Protein AF-A0AAE4DY99-F1 (afdb_monomer_lite)

InterPro domains:
  IPR014894 Inner membrane lipoprotein DcrB/EagT6 [PF08786] (8-43)
  IPR016123 Mog1/PsbP, alpha/beta/alpha sandwich [SSF55724] (1-42)

Secondary structure (DSSP, 8-state):
-EEEE-SS-EEEE-TTSPP--EEEEEE--TTS--EEEEEEPPPP-

Organism: NCBI:txid2071710

Sequence (45 aa):
MAEYTLQEATLALPNVYKDRTMNLFALSENGASEFTFVVSRASKK

pLDDT: mean 85.98, std 12.13, range [54.56, 96.44]

Foldseek 3Di:
DDWDDDPVDIDDDDPVDDDFDKDWDWDDDPDDDTDIDIDTDDDDD

Structure (mmCIF, N/CA/C/O backbone):
data_AF-A0AAE4DY99-F1
#
_entry.id   AF-A0AAE4DY99-F1
#
loop_
_atom_site.group_PDB
_atom_site.id
_atom_site.type_symbol
_atom_site.label_atom_id
_atom_site.label_alt_id
_atom_site.label_comp_id
_atom_site.label_asym_id
_atom_site.label_entity_id
_atom_site.label_seq_id
_atom_site.pdbx_PDB_ins_code
_atom_site.Cartn_x
_atom_site.Cartn_y
_atom_site.Cartn_z
_atom_site.occupancy
_atom_site.B_iso_or_equiv
_atom_site.auth_seq_id
_atom_site.auth_comp_id
_atom_site.auth_asym_id
_atom_site.auth_atom_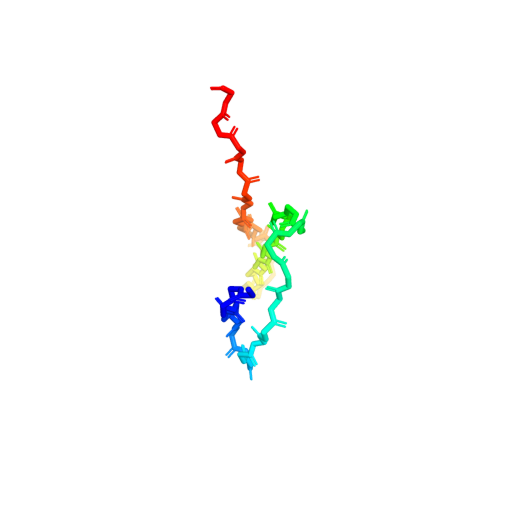id
_atom_site.pdbx_PDB_model_num
ATOM 1 N N . MET A 1 1 ? -16.244 1.653 12.196 1.00 66.12 1 MET A N 1
ATOM 2 C CA . MET A 1 1 ? -15.612 1.100 10.985 1.00 66.12 1 MET A CA 1
ATOM 3 C C . MET A 1 1 ? -15.301 2.288 10.108 1.00 66.12 1 MET A C 1
ATOM 5 O O . MET A 1 1 ? -16.197 3.094 9.894 1.00 66.12 1 MET A O 1
ATOM 9 N N . ALA A 1 2 ? -14.043 2.451 9.729 1.00 83.62 2 ALA A N 1
ATOM 10 C CA . ALA A 1 2 ? -13.588 3.492 8.830 1.00 83.62 2 ALA A CA 1
ATOM 11 C C . ALA A 1 2 ? -13.534 2.918 7.414 1.00 83.62 2 ALA A C 1
ATOM 13 O O . ALA A 1 2 ? -13.148 1.764 7.216 1.00 83.62 2 ALA A O 1
ATOM 14 N N . GLU A 1 3 ? -13.943 3.723 6.445 1.00 92.62 3 GLU A N 1
ATOM 15 C CA . GLU A 1 3 ? -13.768 3.405 5.037 1.00 92.62 3 GLU A CA 1
ATOM 16 C C . GLU A 1 3 ? -12.293 3.616 4.665 1.00 92.62 3 GLU A C 1
ATOM 18 O O . GLU A 1 3 ? -11.714 4.668 4.944 1.00 92.62 3 GLU A O 1
ATOM 23 N N . TYR A 1 4 ? -11.664 2.584 4.111 1.00 94.56 4 TYR A N 1
ATOM 24 C CA . TYR A 1 4 ? -10.263 2.567 3.717 1.00 94.56 4 TYR A CA 1
ATOM 25 C C . TYR A 1 4 ? -10.163 2.355 2.210 1.00 94.56 4 TYR A C 1
ATOM 27 O O . TYR A 1 4 ? -10.527 1.296 1.697 1.00 94.56 4 TYR A O 1
ATOM 35 N N . THR A 1 5 ? -9.684 3.378 1.509 1.00 95.31 5 THR A N 1
ATOM 36 C CA . THR A 1 5 ? -9.582 3.390 0.047 1.00 95.31 5 THR A CA 1
ATOM 37 C C . THR A 1 5 ? -8.159 3.058 -0.392 1.00 95.31 5 THR A C 1
ATOM 39 O O . THR A 1 5 ? -7.201 3.719 0.011 1.00 95.31 5 THR A O 1
ATOM 42 N N . LEU A 1 6 ? -8.048 2.032 -1.228 1.00 94.94 6 LEU A N 1
ATOM 43 C CA . LEU A 1 6 ? -6.861 1.633 -1.977 1.00 94.94 6 LEU A CA 1
ATOM 44 C C . LEU A 1 6 ? -7.014 2.063 -3.442 1.00 94.94 6 LEU A C 1
ATOM 46 O O . LEU A 1 6 ? -8.066 2.557 -3.845 1.00 94.94 6 LEU A O 1
ATOM 50 N N . GLN A 1 7 ? -5.974 1.856 -4.247 1.00 95.62 7 GLN A N 1
ATOM 51 C CA . GLN A 1 7 ? -6.019 2.177 -5.674 1.00 95.62 7 GLN A CA 1
ATOM 52 C C . GLN A 1 7 ? -7.084 1.348 -6.416 1.00 95.62 7 GLN A C 1
ATOM 54 O O . GLN A 1 7 ? -7.742 1.850 -7.323 1.00 95.62 7 GLN A O 1
ATOM 59 N N . GLU A 1 8 ? -7.265 0.086 -6.030 1.00 96.44 8 GLU A N 1
ATOM 60 C CA . GLU A 1 8 ? -8.122 -0.875 -6.727 1.00 96.44 8 GLU A CA 1
ATOM 61 C C . GLU A 1 8 ? -9.511 -1.023 -6.097 1.00 96.44 8 GLU A C 1
ATOM 63 O O . GLU A 1 8 ? -10.428 -1.530 -6.744 1.00 96.44 8 GLU A O 1
ATOM 68 N N . ALA A 1 9 ? -9.672 -0.650 -4.823 1.00 95.00 9 ALA A N 1
ATOM 69 C CA . ALA A 1 9 ? -10.874 -0.971 -4.062 1.00 95.00 9 ALA A CA 1
ATOM 70 C C . ALA A 1 9 ? -11.083 -0.084 -2.832 1.00 95.00 9 ALA A C 1
ATOM 72 O O . ALA A 1 9 ? -10.161 0.537 -2.306 1.00 95.00 9 ALA A O 1
ATOM 73 N N . THR A 1 10 ? -12.306 -0.137 -2.310 1.00 96.38 10 THR A N 1
ATOM 74 C CA . THR A 1 10 ? -12.688 0.483 -1.043 1.00 96.38 10 THR A CA 1
ATOM 75 C C . THR A 1 10 ? -13.168 -0.587 -0.067 1.00 96.38 10 THR A C 1
ATOM 77 O O . THR A 1 10 ? -13.965 -1.454 -0.423 1.00 96.38 10 THR A O 1
ATOM 80 N N . LEU A 1 11 ? -12.663 -0.547 1.167 1.00 94.50 11 LEU A N 1
ATOM 81 C CA . LEU A 1 11 ? -12.884 -1.560 2.200 1.00 94.50 11 LEU A CA 1
ATOM 82 C C . LEU A 1 11 ? -13.420 -0.913 3.479 1.00 94.50 11 LEU A C 1
ATOM 84 O O . LEU A 1 11 ? -12.981 0.165 3.866 1.00 94.50 11 LEU A O 1
ATOM 88 N N . ALA A 1 12 ? -14.310 -1.595 4.198 1.00 94.88 12 ALA A N 1
ATOM 89 C CA . ALA A 1 12 ? -14.736 -1.160 5.527 1.00 94.88 12 ALA A CA 1
ATOM 90 C C . ALA A 1 12 ? -13.874 -1.841 6.605 1.00 94.88 12 ALA A C 1
ATOM 92 O O . ALA A 1 12 ? -14.039 -3.031 6.876 1.00 94.88 12 ALA A O 1
ATOM 93 N N . LEU A 1 13 ? -12.964 -1.093 7.237 1.00 91.44 13 LEU A N 1
ATOM 94 C CA . LEU A 1 13 ? -12.045 -1.614 8.252 1.00 91.44 13 LEU A CA 1
ATOM 95 C C . LEU A 1 13 ? -12.445 -1.175 9.675 1.00 91.44 13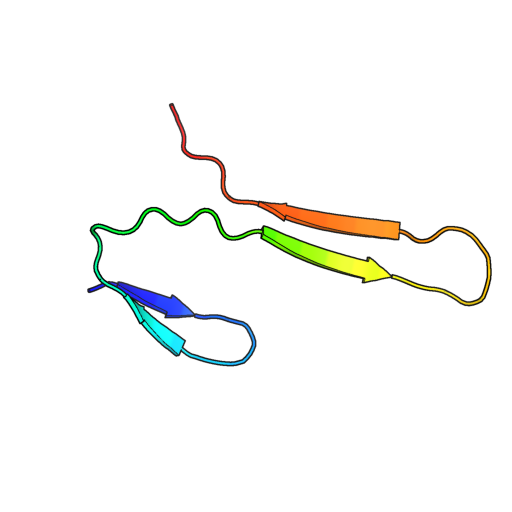 LEU A C 1
ATOM 97 O O . LEU A 1 13 ? -12.813 -0.023 9.913 1.00 91.44 13 LEU A O 1
ATOM 101 N N . PRO A 1 14 ? -12.380 -2.064 10.676 1.00 93.38 14 PRO A N 1
ATOM 102 C CA . PRO A 1 14 ? -12.509 -1.687 12.082 1.00 93.38 14 PRO A CA 1
ATOM 103 C C . PRO A 1 14 ? -11.427 -0.695 12.546 1.00 93.38 14 PRO A C 1
ATOM 105 O O . PRO A 1 14 ? -10.248 -0.863 12.250 1.00 93.38 14 PRO A O 1
ATOM 108 N N . ASN A 1 15 ? -11.810 0.288 13.370 1.00 87.06 15 ASN A N 1
ATOM 109 C CA . 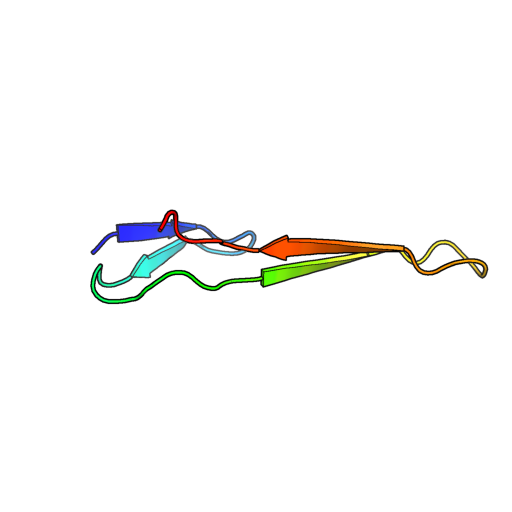ASN A 1 15 ? -10.912 1.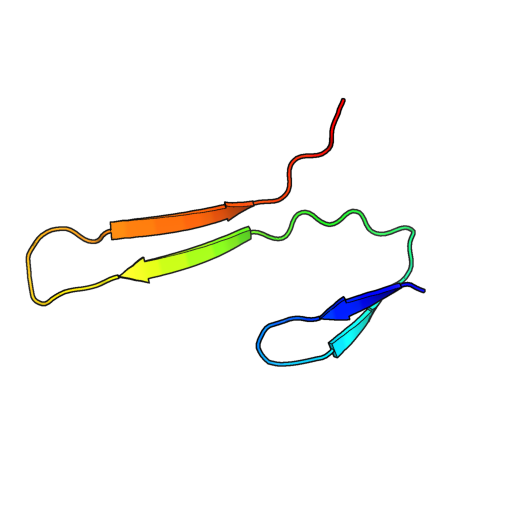358 13.847 1.00 87.06 15 ASN A CA 1
ATOM 110 C C . ASN A 1 15 ? -9.832 0.870 14.833 1.00 87.06 15 ASN A C 1
ATOM 112 O O . ASN A 1 15 ? -8.959 1.640 15.219 1.00 87.06 15 ASN A O 1
ATOM 116 N N . VAL A 1 16 ? -9.913 -0.388 15.281 1.00 92.00 16 VAL A N 1
ATOM 117 C CA . VAL A 1 16 ? -8.903 -1.011 16.149 1.00 92.00 16 VAL A CA 1
ATOM 118 C C . VAL A 1 16 ? -7.594 -1.270 15.398 1.00 92.00 16 VAL A C 1
ATOM 120 O O . VAL A 1 16 ? -6.533 -1.366 16.013 1.00 92.00 16 VAL A O 1
ATOM 123 N N . TYR A 1 17 ? -7.650 -1.372 14.066 1.00 90.25 17 TYR A N 1
ATOM 124 C CA . TYR A 1 17 ? -6.466 -1.589 13.252 1.00 90.25 17 TYR A CA 1
ATOM 125 C C . TYR A 1 17 ? -5.679 -0.295 13.066 1.00 90.25 17 TYR A C 1
ATOM 127 O O . TYR A 1 17 ? -6.222 0.762 12.750 1.00 90.25 17 TYR A O 1
ATOM 135 N N . LYS A 1 18 ? -4.362 -0.399 13.238 1.00 90.25 18 LYS A N 1
ATOM 136 C CA . LYS A 1 18 ? -3.425 0.698 13.018 1.00 90.25 18 LYS A CA 1
ATOM 137 C C . LYS A 1 18 ? -2.867 0.612 11.600 1.00 90.25 18 LYS A C 1
ATOM 139 O O . LYS A 1 18 ? -2.205 -0.372 11.281 1.00 90.25 18 LYS A O 1
ATOM 144 N N . ASP A 1 19 ? -3.084 1.647 10.787 1.00 91.88 19 ASP A N 1
ATOM 145 C CA . ASP A 1 19 ? -2.543 1.699 9.424 1.00 91.88 19 ASP A CA 1
ATOM 146 C C . ASP A 1 19 ? -1.006 1.764 9.456 1.00 91.88 19 ASP A C 1
ATOM 148 O O . ASP A 1 19 ? -0.408 2.676 10.036 1.00 91.88 19 ASP A O 1
ATOM 152 N N . ARG A 1 20 ? -0.377 0.756 8.851 1.00 93.12 20 ARG A N 1
ATOM 153 C CA . ARG A 1 20 ? 1.075 0.648 8.642 1.00 93.12 20 ARG A CA 1
ATOM 154 C C . ARG A 1 20 ? 1.407 0.317 7.188 1.00 93.12 20 ARG A C 1
ATOM 156 O O . ARG A 1 20 ? 2.476 -0.219 6.908 1.00 93.12 20 ARG A O 1
ATOM 163 N N . THR A 1 21 ? 0.482 0.599 6.279 1.00 93.94 21 THR A N 1
ATOM 164 C CA . THR A 1 21 ? 0.639 0.296 4.859 1.00 93.94 21 THR A CA 1
ATOM 165 C C . THR A 1 21 ? 1.832 1.062 4.287 1.00 93.94 21 THR A C 1
ATOM 167 O O . THR A 1 21 ? 2.078 2.219 4.646 1.00 93.94 21 THR A O 1
ATOM 170 N N . MET A 1 22 ? 2.585 0.396 3.412 1.00 95.56 22 MET A N 1
ATOM 171 C CA . MET A 1 22 ? 3.680 0.984 2.648 1.00 95.56 22 MET A CA 1
ATOM 172 C C . MET A 1 22 ? 3.413 0.762 1.165 1.00 95.56 22 MET A C 1
ATOM 174 O O . MET A 1 22 ? 3.379 -0.379 0.714 1.00 95.56 22 MET A O 1
ATOM 178 N N . ASN A 1 23 ? 3.232 1.847 0.419 1.00 95.06 23 ASN A N 1
ATOM 179 C CA . ASN A 1 23 ? 3.105 1.785 -1.032 1.00 95.06 23 ASN A CA 1
ATOM 180 C C . ASN A 1 23 ? 4.499 1.898 -1.641 1.00 95.06 23 ASN A C 1
ATOM 182 O O . ASN A 1 23 ? 5.207 2.865 -1.354 1.00 95.06 23 ASN A O 1
ATOM 186 N N . LEU A 1 24 ? 4.887 0.914 -2.447 1.00 93.94 24 LEU A N 1
ATOM 187 C CA . LEU A 1 24 ? 6.186 0.850 -3.108 1.00 93.94 24 LEU A CA 1
ATOM 188 C C . LEU A 1 24 ? 5.993 1.044 -4.608 1.00 93.94 24 LEU A C 1
ATOM 190 O O . LEU A 1 24 ? 5.257 0.297 -5.245 1.00 93.94 24 LEU A O 1
ATOM 194 N N . PHE A 1 25 ? 6.683 2.034 -5.162 1.00 91.94 25 PHE A N 1
ATOM 195 C CA . PHE A 1 25 ? 6.696 2.337 -6.584 1.00 91.94 25 PHE A CA 1
ATOM 196 C C . PHE A 1 25 ? 8.126 2.172 -7.090 1.00 91.94 25 PHE A C 1
ATOM 198 O O . PHE A 1 25 ? 9.013 2.923 -6.684 1.00 91.94 25 PHE A O 1
ATOM 205 N N . ALA A 1 26 ? 8.354 1.183 -7.950 1.00 87.81 26 ALA A N 1
ATOM 206 C CA . ALA A 1 26 ? 9.628 0.981 -8.627 1.00 87.81 26 ALA A CA 1
ATOM 207 C C . ALA A 1 26 ? 9.497 1.475 -10.070 1.00 87.81 26 ALA A C 1
ATOM 209 O O . ALA A 1 26 ? 8.671 0.970 -10.830 1.00 87.81 26 ALA A O 1
ATOM 210 N N . LEU A 1 27 ? 10.285 2.485 -10.429 1.00 84.81 27 LEU A N 1
ATOM 211 C CA . LEU A 1 27 ? 10.372 2.994 -11.790 1.00 84.81 27 LEU A CA 1
ATOM 212 C C . LEU A 1 27 ? 11.577 2.345 -12.466 1.00 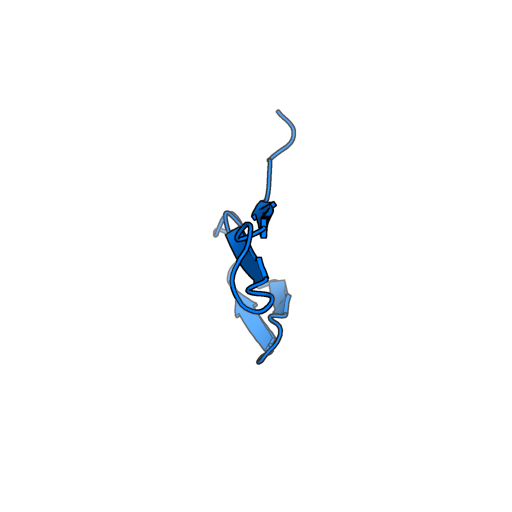84.81 27 LEU A C 1
ATOM 214 O O . LEU A 1 27 ? 12.723 2.607 -12.094 1.00 84.81 27 LEU A O 1
ATOM 218 N N . SER A 1 28 ? 11.306 1.495 -13.453 1.00 75.75 28 SER A N 1
ATOM 219 C CA . SER A 1 28 ? 12.320 0.944 -14.343 1.00 75.75 28 SER A CA 1
ATOM 220 C C . SER A 1 28 ? 12.264 1.670 -15.686 1.00 75.75 28 SER A C 1
ATOM 222 O O . SER A 1 28 ? 11.447 1.364 -16.552 1.00 75.75 28 SER A O 1
ATOM 224 N N . GLU A 1 29 ? 13.146 2.652 -15.879 1.00 65.88 29 GLU A N 1
ATOM 225 C CA . GLU A 1 29 ? 13.487 3.097 -17.231 1.00 65.88 29 GLU A CA 1
ATOM 226 C C . GLU A 1 29 ? 14.643 2.247 -17.766 1.00 65.88 29 GLU A C 1
ATOM 228 O O . GLU A 1 29 ? 15.640 2.020 -17.082 1.00 65.88 29 GLU A O 1
ATOM 233 N N . ASN A 1 30 ? 14.453 1.748 -18.989 1.00 63.47 30 ASN A N 1
ATOM 234 C CA . ASN A 1 30 ? 15.344 0.946 -19.834 1.00 63.47 30 ASN A CA 1
ATOM 235 C C . ASN A 1 30 ? 16.868 1.081 -19.558 1.00 63.47 30 ASN A C 1
ATOM 237 O O . ASN A 1 30 ? 17.609 1.687 -20.329 1.00 63.47 30 ASN A O 1
ATOM 241 N N . GLY A 1 31 ? 17.365 0.418 -18.508 1.00 60.50 31 GLY A N 1
ATOM 242 C CA . GLY A 1 31 ? 18.770 0.016 -18.390 1.00 60.50 31 GLY A CA 1
ATOM 243 C C . GLY A 1 31 ? 19.716 0.850 -17.516 1.00 60.50 31 GLY A C 1
ATOM 244 O O . GLY A 1 31 ? 20.877 0.457 -17.421 1.00 60.50 31 GLY A O 1
ATOM 245 N N . ALA A 1 32 ? 19.301 1.925 -16.835 1.00 61.22 32 ALA A N 1
ATOM 246 C CA . ALA A 1 32 ? 20.190 2.584 -15.865 1.00 61.22 32 ALA A CA 1
ATOM 247 C C . ALA A 1 32 ? 19.440 3.267 -14.708 1.00 61.22 32 ALA A C 1
ATOM 249 O O . ALA A 1 32 ? 18.786 4.286 -14.893 1.00 61.22 32 ALA A O 1
ATOM 250 N N . SER A 1 33 ? 19.647 2.726 -13.501 1.00 58.53 33 SER A N 1
ATOM 251 C CA . SER A 1 33 ? 19.162 3.196 -12.192 1.00 58.53 33 SER A CA 1
ATOM 252 C C . SER A 1 33 ? 17.669 2.980 -11.914 1.00 58.53 33 SER A C 1
ATOM 254 O O . SER A 1 33 ? 16.831 3.831 -12.191 1.00 58.53 33 SER A O 1
ATOM 256 N N . GLU A 1 34 ? 17.350 1.863 -11.257 1.00 72.88 34 GLU A N 1
ATOM 257 C CA . GLU A 1 34 ? 16.025 1.618 -10.678 1.00 72.88 34 GLU A CA 1
ATOM 258 C C . GLU A 1 34 ? 15.754 2.619 -9.546 1.00 72.88 34 GLU A C 1
ATOM 260 O O . GLU A 1 34 ? 16.411 2.604 -8.501 1.00 72.88 34 GLU A O 1
ATOM 265 N N . PHE A 1 35 ? 14.793 3.520 -9.751 1.00 84.75 35 PHE A N 1
ATOM 266 C CA . PHE A 1 35 ? 14.366 4.459 -8.720 1.00 84.75 35 PHE A CA 1
ATOM 267 C C . PHE A 1 35 ? 13.193 3.864 -7.943 1.00 84.75 35 PHE A C 1
ATOM 269 O O . PHE A 1 35 ? 12.164 3.518 -8.523 1.00 84.75 35 PHE A O 1
ATOM 276 N N . THR A 1 36 ? 13.335 3.767 -6.621 1.00 89.75 36 THR A N 1
ATOM 277 C CA . THR A 1 36 ? 12.263 3.292 -5.738 1.00 89.75 36 THR A CA 1
ATOM 278 C C . THR A 1 36 ? 11.735 4.437 -4.884 1.00 89.75 36 THR A C 1
ATOM 280 O O . THR A 1 36 ? 12.482 5.061 -4.131 1.00 89.75 36 THR A O 1
ATOM 283 N N . PHE A 1 37 ? 10.428 4.675 -4.961 1.00 91.75 37 PHE A N 1
ATOM 284 C CA . PHE A 1 37 ? 9.702 5.623 -4.126 1.00 91.75 37 PHE A CA 1
ATOM 285 C C . PHE A 1 37 ? 8.761 4.874 -3.182 1.00 91.75 37 PHE A C 1
ATOM 287 O O . PHE A 1 37 ? 7.957 4.052 -3.618 1.00 91.75 37 PHE A O 1
ATOM 294 N N . VAL A 1 38 ? 8.858 5.154 -1.881 1.00 94.69 38 VAL A N 1
ATOM 295 C CA . VAL A 1 38 ? 8.049 4.489 -0.852 1.00 94.69 38 VAL A CA 1
ATOM 296 C C . VAL A 1 38 ? 7.239 5.518 -0.076 1.00 94.69 38 VAL A C 1
ATOM 298 O O . VAL A 1 38 ? 7.794 6.464 0.481 1.00 94.69 38 VAL A O 1
ATOM 301 N N . VAL A 1 39 ? 5.928 5.298 0.016 1.00 94.75 39 VAL A N 1
ATOM 302 C CA . VAL A 1 39 ? 5.022 6.067 0.879 1.00 94.75 39 VAL A CA 1
ATOM 303 C C . VAL A 1 39 ? 4.652 5.207 2.075 1.00 94.75 39 VAL A C 1
ATOM 305 O O . VAL A 1 39 ? 3.983 4.190 1.917 1.00 94.75 39 VAL A O 1
ATOM 308 N N . SER A 1 40 ? 5.060 5.621 3.272 1.00 95.12 40 SER A N 1
ATOM 309 C CA . SER A 1 40 ? 4.755 4.928 4.526 1.00 95.12 40 SER A CA 1
ATOM 310 C C . SER A 1 40 ? 3.944 5.806 5.480 1.00 95.12 40 SER A C 1
ATOM 312 O O . SER A 1 40 ? 3.866 7.030 5.340 1.00 95.12 40 SER A O 1
ATOM 314 N N . ARG A 1 41 ? 3.312 5.174 6.472 1.00 92.38 41 ARG A N 1
ATOM 315 C CA . ARG A 1 41 ? 2.564 5.857 7.532 1.00 92.38 41 ARG A CA 1
ATOM 316 C C . ARG A 1 41 ? 3.390 5.897 8.817 1.00 92.38 41 ARG A C 1
ATOM 318 O O . ARG A 1 41 ? 3.654 4.863 9.427 1.00 92.38 41 ARG A O 1
ATOM 325 N N . ALA A 1 42 ? 3.740 7.099 9.268 1.00 89.69 42 ALA A N 1
ATOM 326 C CA . ALA A 1 42 ? 4.302 7.326 10.595 1.00 89.69 42 ALA A CA 1
ATOM 327 C C . ALA A 1 42 ? 3.209 7.840 11.539 1.00 89.69 42 ALA A C 1
ATOM 329 O O . ALA A 1 42 ? 2.449 8.747 11.205 1.00 89.69 4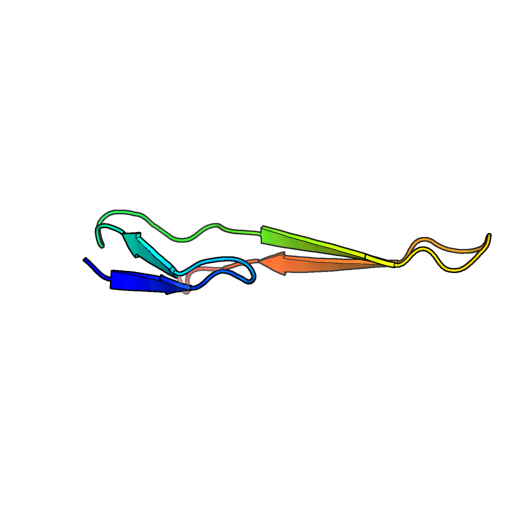2 ALA A O 1
ATOM 330 N N . SER A 1 43 ? 3.126 7.270 12.739 1.00 80.62 43 SER A N 1
ATOM 331 C CA . SER A 1 43 ? 2.290 7.845 13.797 1.00 80.62 43 SER A CA 1
ATOM 332 C C . SER A 1 43 ? 3.035 9.024 14.413 1.00 80.62 43 SER A C 1
ATOM 334 O O . SER A 1 43 ? 4.209 8.868 14.752 1.00 80.62 43 SER A O 1
ATOM 336 N N . LYS A 1 44 ? 2.374 10.174 14.609 1.00 70.19 44 LYS A N 1
ATOM 337 C CA . LYS A 1 44 ? 2.896 11.167 15.559 1.00 70.19 44 LYS A CA 1
ATOM 338 C C . LYS A 1 44 ? 3.051 10.475 16.921 1.00 70.19 44 LYS A C 1
ATOM 340 O O . LYS A 1 44 ? 2.148 9.739 17.324 1.00 70.19 44 LYS A O 1
ATOM 345 N N . LYS A 1 45 ? 4.218 10.647 17.545 1.00 54.56 45 LYS A N 1
ATOM 346 C CA . LYS A 1 45 ? 4.409 10.323 18.963 1.00 54.56 45 LYS A CA 1
ATOM 347 C C . LYS A 1 45 ? 3.566 11.257 19.817 1.00 54.56 45 LYS A C 1
ATOM 349 O O . LYS A 1 45 ? 3.421 12.429 19.402 1.00 54.56 45 LYS A O 1
#

Radius of gyration: 14.99 Å; chains: 1; bounding box: 36×13×39 Å